Protein AF-A0A2X0M0T7-F1 (afdb_monomer)

Structure (mmCIF, N/CA/C/O backbone):
data_AF-A0A2X0M0T7-F1
#
_entry.id   AF-A0A2X0M0T7-F1
#
loop_
_atom_site.group_PDB
_atom_site.id
_atom_site.type_symbol
_atom_site.label_atom_id
_atom_site.label_alt_id
_atom_site.label_comp_id
_atom_site.label_asym_id
_atom_site.label_entity_id
_atom_site.label_seq_id
_atom_site.pdbx_PDB_ins_code
_atom_site.Cartn_x
_atom_site.Cartn_y
_atom_site.Cartn_z
_atom_site.occupancy
_atom_site.B_iso_or_equiv
_atom_site.auth_seq_id
_atom_site.auth_comp_id
_atom_site.auth_asym_id
_atom_site.auth_atom_id
_atom_site.pdbx_PDB_model_num
ATOM 1 N N . MET A 1 1 ? -18.425 4.139 -1.467 1.00 73.69 1 MET A N 1
ATOM 2 C CA . MET A 1 1 ? -18.532 2.676 -1.664 1.00 73.69 1 MET A CA 1
ATOM 3 C C . MET A 1 1 ? -19.985 2.277 -1.456 1.00 73.69 1 MET A C 1
ATOM 5 O O . MET A 1 1 ? -20.571 2.742 -0.488 1.00 73.69 1 MET A O 1
ATOM 9 N N . THR A 1 2 ? -20.588 1.495 -2.356 1.00 87.31 2 THR A N 1
ATOM 10 C CA . THR A 1 2 ? -21.971 1.014 -2.167 1.00 87.31 2 THR A CA 1
ATOM 11 C C . THR A 1 2 ? -22.009 -0.139 -1.150 1.00 87.31 2 THR A C 1
ATOM 13 O O . THR A 1 2 ? -20.985 -0.807 -0.963 1.00 87.31 2 THR A O 1
ATOM 16 N N . PRO A 1 3 ? -23.164 -0.433 -0.521 1.00 86.31 3 PRO A N 1
ATOM 17 C CA . PRO A 1 3 ? -23.292 -1.571 0.396 1.00 86.31 3 PRO A CA 1
ATOM 18 C C . PRO A 1 3 ? -22.910 -2.916 -0.242 1.00 86.31 3 PRO A C 1
ATOM 20 O O . PRO A 1 3 ? -22.246 -3.740 0.384 1.00 86.31 3 PRO A O 1
ATOM 23 N N . ALA A 1 4 ? -23.247 -3.117 -1.521 1.00 90.44 4 ALA A N 1
ATOM 24 C CA . ALA A 1 4 ? -22.882 -4.325 -2.262 1.00 90.44 4 ALA A CA 1
ATOM 25 C C . ALA A 1 4 ? -21.359 -4.466 -2.428 1.00 90.44 4 ALA A C 1
ATOM 27 O O . ALA A 1 4 ? -20.801 -5.527 -2.145 1.00 90.44 4 ALA A O 1
ATOM 28 N N . CYS A 1 5 ? -20.671 -3.385 -2.817 1.00 89.19 5 CYS A N 1
ATOM 29 C CA . CYS A 1 5 ? -19.210 -3.378 -2.903 1.00 89.19 5 CYS A CA 1
ATOM 30 C C . CYS A 1 5 ? -18.563 -3.647 -1.540 1.00 89.19 5 CYS A C 1
ATOM 32 O O . CYS A 1 5 ? -17.597 -4.401 -1.469 1.00 89.19 5 CYS A O 1
ATOM 34 N N . SER A 1 6 ? -19.121 -3.082 -0.464 1.00 88.62 6 SER A N 1
ATOM 35 C CA . SER A 1 6 ? -18.644 -3.321 0.900 1.00 88.62 6 SER A CA 1
ATOM 36 C C . SER A 1 6 ? -18.751 -4.796 1.287 1.00 88.62 6 SER A C 1
ATOM 38 O O . SER A 1 6 ? -17.773 -5.368 1.756 1.00 88.62 6 SER A O 1
ATOM 40 N N . SER A 1 7 ? -19.886 -5.445 1.012 1.00 91.25 7 SER A N 1
ATOM 41 C CA . SER A 1 7 ? -20.064 -6.872 1.305 1.00 91.25 7 SER A CA 1
ATOM 42 C C . SER A 1 7 ? -19.088 -7.755 0.521 1.00 91.25 7 SER A C 1
ATOM 44 O O . SER A 1 7 ? -18.495 -8.674 1.082 1.00 91.25 7 SER A O 1
ATOM 46 N N . ILE A 1 8 ? -18.872 -7.461 -0.767 1.00 93.12 8 ILE A N 1
ATOM 47 C CA . ILE A 1 8 ? -17.898 -8.187 -1.596 1.00 93.12 8 ILE A CA 1
ATOM 48 C C . ILE A 1 8 ? -16.481 -8.005 -1.048 1.00 93.12 8 ILE A C 1
ATOM 50 O O . ILE A 1 8 ? -15.727 -8.974 -0.969 1.00 93.12 8 ILE A O 1
ATOM 54 N N . PHE A 1 9 ? -16.123 -6.779 -0.664 1.00 91.69 9 PHE A N 1
ATOM 55 C CA . PHE A 1 9 ? -14.822 -6.477 -0.083 1.00 91.69 9 PHE A CA 1
ATOM 56 C C . PHE A 1 9 ? -14.597 -7.258 1.215 1.00 91.69 9 PHE A C 1
ATOM 58 O O . PHE A 1 9 ? -13.629 -8.007 1.298 1.00 91.69 9 PHE A O 1
ATOM 65 N N . VAL A 1 10 ? -15.524 -7.177 2.174 1.00 94.25 10 VAL A N 1
ATOM 66 C CA . VAL A 1 10 ? -15.425 -7.890 3.459 1.00 94.25 10 VAL A CA 1
ATOM 67 C C . VAL A 1 10 ? -15.304 -9.400 3.244 1.00 94.25 10 VAL A C 1
ATOM 69 O O . VAL A 1 10 ? -14.418 -10.025 3.818 1.00 94.25 10 VAL A O 1
ATOM 72 N N . LYS A 1 11 ? -16.118 -9.991 2.356 1.00 94.31 11 LYS A N 1
ATOM 73 C CA . LYS A 1 11 ? -16.027 -11.424 2.023 1.00 94.31 11 LYS A CA 1
ATOM 74 C C . LYS A 1 11 ? -14.660 -11.808 1.460 1.00 94.31 11 LYS A C 1
ATOM 76 O O . LYS A 1 11 ? -14.115 -12.836 1.845 1.00 94.31 11 LYS A O 1
ATOM 81 N N . LYS A 1 12 ? -14.099 -10.993 0.560 1.00 92.75 12 LYS A N 1
ATOM 82 C CA . LYS A 1 12 ? -12.757 -11.232 0.008 1.00 92.75 12 LYS A CA 1
ATOM 83 C C . LYS A 1 12 ? -11.676 -11.118 1.076 1.00 92.75 12 LYS A C 1
ATOM 85 O O . LYS A 1 12 ? -10.758 -11.926 1.071 1.00 92.75 12 LYS A O 1
ATOM 90 N N . VAL A 1 13 ? -11.787 -10.147 1.980 1.00 94.00 13 VAL A N 1
ATOM 91 C CA . VAL A 1 13 ? -10.850 -10.001 3.097 1.00 94.00 13 VAL A CA 1
ATOM 92 C C . VAL A 1 13 ? -10.907 -11.213 4.020 1.00 94.00 13 VAL A C 1
ATOM 94 O O . VAL A 1 13 ? -9.870 -11.809 4.285 1.00 94.00 13 VAL A O 1
ATOM 97 N N . LEU A 1 14 ? -12.098 -11.638 4.436 1.00 94.44 14 LEU A N 1
ATOM 98 C CA . LEU A 1 14 ? -12.267 -12.821 5.285 1.00 94.44 14 LEU A CA 1
ATOM 99 C C . LEU A 1 14 ? -11.749 -14.111 4.631 1.00 94.44 14 LEU A C 1
ATOM 101 O O . LEU A 1 14 ? -11.259 -14.990 5.325 1.00 94.44 14 LEU A O 1
ATOM 105 N N . LEU A 1 15 ? -11.847 -14.230 3.303 1.00 94.25 15 LEU A N 1
ATOM 106 C CA . LEU A 1 15 ? -11.370 -15.410 2.575 1.00 94.25 15 LEU A CA 1
ATOM 107 C C . LEU A 1 15 ? -9.839 -15.501 2.500 1.00 94.25 15 LEU A C 1
ATOM 109 O O . LEU A 1 15 ? -9.297 -16.592 2.359 1.00 94.25 15 LEU A O 1
ATOM 113 N N . HIS A 1 16 ? -9.150 -14.362 2.524 1.00 92.81 16 HIS A N 1
ATOM 114 C CA . HIS A 1 16 ? -7.727 -14.282 2.196 1.00 92.81 16 HIS A CA 1
ATOM 115 C C . HIS A 1 16 ? -6.856 -13.770 3.346 1.00 92.81 16 HIS A C 1
ATOM 117 O O . HIS A 1 16 ? -5.652 -13.635 3.161 1.00 92.81 16 HIS A O 1
ATOM 123 N N . THR A 1 17 ? -7.436 -13.470 4.509 1.00 93.00 17 THR A N 1
ATOM 124 C CA . THR A 1 17 ? -6.723 -12.948 5.682 1.00 93.00 17 THR A CA 1
ATOM 125 C C . THR A 1 17 ? -7.204 -13.633 6.953 1.00 93.00 17 THR A C 1
ATOM 127 O O . THR A 1 17 ? -8.323 -14.134 7.009 1.00 93.00 17 THR A O 1
ATOM 130 N N . GLU A 1 18 ? -6.390 -13.582 8.002 1.00 92.50 18 GLU A N 1
ATOM 131 C CA . GLU A 1 18 ? -6.742 -14.093 9.333 1.00 92.50 18 GLU A CA 1
ATOM 132 C C . GLU A 1 18 ? -7.440 -13.035 10.205 1.00 92.50 18 GLU A C 1
ATOM 134 O O . GLU A 1 18 ? -7.372 -13.076 11.433 1.00 92.50 18 GLU A O 1
ATOM 139 N N . ILE A 1 19 ? -8.093 -12.037 9.594 1.00 94.62 19 ILE A N 1
ATOM 140 C CA . ILE A 1 19 ? -8.763 -10.990 10.363 1.00 94.62 19 ILE A CA 1
ATOM 141 C C . ILE A 1 19 ? -9.922 -11.573 11.176 1.00 94.62 19 ILE A C 1
ATOM 143 O O . ILE A 1 19 ? -10.833 -12.212 10.651 1.00 94.62 19 ILE A O 1
ATOM 147 N N . VAL A 1 20 ? -9.908 -11.301 12.479 1.00 94.88 20 VAL A N 1
ATOM 148 C CA . VAL A 1 20 ? -10.943 -11.752 13.414 1.00 94.88 20 VAL A CA 1
ATOM 149 C C . VAL A 1 20 ? -11.572 -10.573 14.154 1.00 94.88 20 VAL A C 1
ATOM 151 O O . VAL A 1 20 ? -10.906 -9.548 14.378 1.00 94.88 20 VAL A O 1
ATOM 154 N N . PRO A 1 21 ? -12.853 -10.684 14.554 1.00 96.19 21 PRO A N 1
ATOM 155 C CA . PRO A 1 21 ? -13.468 -9.694 15.423 1.00 96.19 21 PRO A CA 1
ATOM 156 C C . PRO A 1 21 ? -12.802 -9.707 16.805 1.00 96.19 21 PRO A C 1
ATOM 158 O O . PRO A 1 21 ? -12.268 -10.713 17.267 1.00 96.19 21 PRO A O 1
ATOM 161 N N . SER 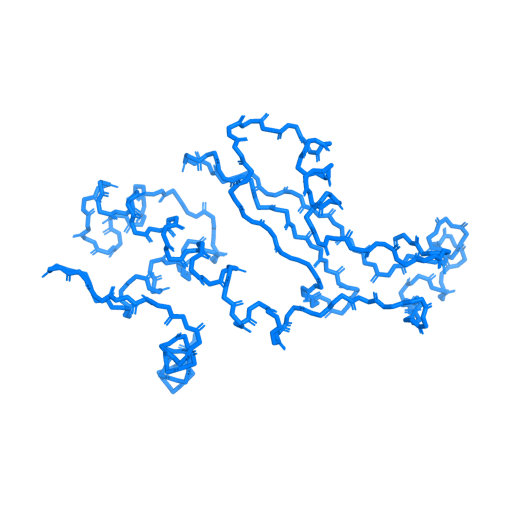A 1 22 ? -12.858 -8.571 17.488 1.00 94.19 22 SER A N 1
ATOM 162 C CA . SER A 1 22 ? -12.464 -8.438 18.891 1.00 94.19 22 SER A CA 1
ATOM 163 C C . SER A 1 22 ? -13.707 -8.241 19.759 1.00 94.19 22 SER A C 1
ATOM 165 O O . SER A 1 22 ? -14.788 -7.972 19.242 1.00 94.19 22 SER A O 1
ATOM 167 N N . LYS A 1 23 ? -13.566 -8.329 21.091 1.00 92.38 23 LYS A N 1
ATOM 168 C CA . LYS A 1 23 ? -14.695 -8.259 22.046 1.00 92.38 23 LYS A CA 1
ATOM 169 C C . LYS A 1 23 ? -15.669 -7.102 21.783 1.00 92.38 23 LYS A C 1
ATOM 171 O O . LYS A 1 23 ? -16.863 -7.243 22.019 1.00 92.38 23 LYS A O 1
ATOM 176 N N . HIS A 1 24 ? -15.154 -5.965 21.315 1.00 93.56 24 HIS A N 1
ATOM 177 C CA . HIS A 1 24 ? -15.943 -4.757 21.095 1.00 93.56 24 HIS A CA 1
ATOM 178 C C . HIS A 1 24 ? -15.879 -4.203 19.670 1.00 93.56 24 HIS A C 1
ATOM 180 O O . HIS A 1 24 ? -16.551 -3.209 19.431 1.00 93.56 24 HIS A O 1
ATOM 186 N N . VAL A 1 25 ? -15.105 -4.788 18.750 1.00 96.94 25 VAL A N 1
ATOM 187 C CA . VAL A 1 25 ? -14.864 -4.234 17.402 1.00 96.94 25 VAL A CA 1
ATOM 188 C C . VAL A 1 25 ? -15.038 -5.343 16.371 1.00 96.94 25 VAL A C 1
ATOM 190 O O . VAL A 1 25 ? -14.343 -6.361 16.440 1.00 96.94 25 VAL A O 1
ATOM 193 N N . THR A 1 26 ? -15.962 -5.162 15.427 1.00 97.00 26 THR A N 1
ATOM 194 C CA . THR A 1 26 ? -16.215 -6.150 14.365 1.00 97.00 26 THR A CA 1
ATOM 195 C C . THR A 1 26 ? -15.169 -6.062 13.252 1.00 97.00 26 THR A C 1
ATOM 197 O O . THR A 1 26 ? -14.408 -5.097 13.167 1.00 97.00 26 THR A O 1
ATOM 200 N N . VAL A 1 27 ? -15.131 -7.063 12.367 1.00 96.50 27 VAL A N 1
ATOM 201 C CA . VAL A 1 27 ? -14.256 -7.034 11.182 1.00 96.50 27 VAL A CA 1
ATOM 202 C C . VAL A 1 27 ? -14.628 -5.869 10.265 1.00 96.50 27 VAL A C 1
ATOM 204 O O . VAL A 1 27 ? -13.755 -5.155 9.781 1.00 96.50 27 VAL A O 1
ATOM 207 N N . GLU A 1 28 ? -15.922 -5.629 10.065 1.00 96.00 28 GLU A N 1
ATOM 208 C CA . GLU A 1 28 ? -16.429 -4.516 9.267 1.00 96.00 28 GLU A CA 1
ATOM 209 C C . GLU A 1 28 ? -15.975 -3.175 9.832 1.00 96.00 28 GLU A C 1
ATOM 211 O O . GLU A 1 28 ? -15.579 -2.297 9.072 1.00 96.00 28 GLU A O 1
ATOM 216 N N . GLU A 1 29 ? -15.985 -3.021 11.156 1.00 96.44 29 GLU A N 1
ATOM 217 C CA . GLU A 1 29 ? -15.544 -1.795 11.809 1.00 96.44 29 GLU A CA 1
ATOM 218 C C . GLU A 1 29 ? -14.027 -1.604 11.717 1.00 96.44 29 GLU A C 1
ATOM 220 O O . GLU A 1 29 ? -13.579 -0.505 11.392 1.00 96.44 29 GLU A O 1
ATOM 225 N N . LYS A 1 30 ? -13.233 -2.671 11.908 1.00 96.69 30 LYS A N 1
ATOM 226 C CA . LYS A 1 30 ? -11.779 -2.653 11.654 1.00 96.69 30 LYS A CA 1
ATOM 227 C C . LYS A 1 30 ? -11.477 -2.156 10.235 1.00 96.69 30 LYS A C 1
ATOM 229 O O . LYS A 1 30 ? -10.686 -1.231 10.044 1.00 96.69 30 LYS A O 1
ATOM 234 N N . LEU A 1 31 ? -12.160 -2.728 9.243 1.00 95.75 31 LEU A N 1
ATOM 235 C CA . LEU A 1 31 ? -12.000 -2.367 7.836 1.00 95.75 31 LEU A CA 1
ATOM 236 C C 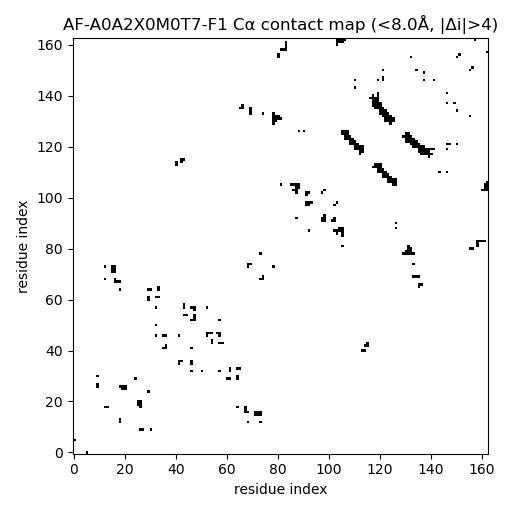. LEU A 1 31 ? -12.514 -0.960 7.523 1.00 95.75 31 LEU A C 1
ATOM 238 O O . LEU A 1 31 ? -11.899 -0.247 6.733 1.00 95.75 31 LEU A O 1
ATOM 242 N N . ALA A 1 32 ? -13.610 -0.530 8.145 1.00 94.94 32 ALA A N 1
ATOM 243 C CA . ALA A 1 32 ? -14.146 0.811 7.968 1.00 94.94 32 ALA A CA 1
ATOM 244 C C . ALA A 1 32 ? -13.203 1.880 8.537 1.00 94.94 32 ALA A C 1
ATOM 246 O O . ALA A 1 32 ? -12.969 2.882 7.862 1.00 94.94 32 ALA A O 1
ATOM 247 N N . MET A 1 33 ? -12.614 1.652 9.719 1.00 95.00 33 MET A N 1
ATOM 248 C CA . MET A 1 33 ? -11.586 2.536 10.282 1.00 95.00 33 MET A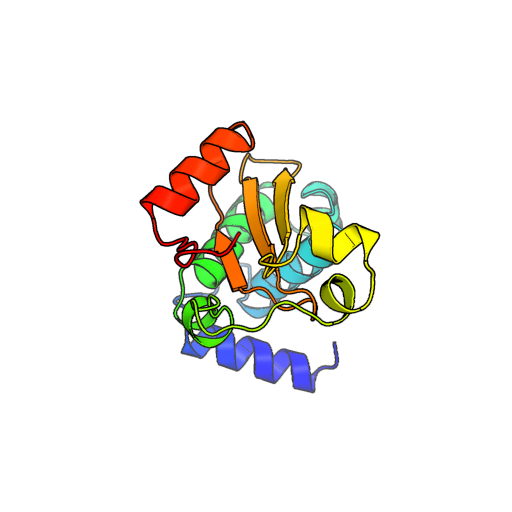 CA 1
ATOM 249 C C . MET A 1 33 ? -10.388 2.655 9.336 1.00 95.00 33 MET A C 1
ATOM 251 O O . MET A 1 33 ? -9.945 3.768 9.054 1.00 95.00 33 MET A O 1
ATOM 255 N N . LEU A 1 34 ? -9.905 1.530 8.792 1.00 92.56 34 LEU A N 1
ATOM 256 C CA . LEU A 1 34 ? -8.785 1.532 7.851 1.00 92.56 34 LEU A CA 1
ATOM 257 C C . LEU A 1 34 ? -9.116 2.289 6.557 1.00 92.56 34 LEU A C 1
ATOM 259 O O . LEU A 1 34 ? -8.344 3.142 6.132 1.00 92.56 34 LEU A O 1
ATOM 263 N N . LEU A 1 35 ? -10.265 2.017 5.933 1.00 92.31 35 LEU A N 1
ATOM 264 C CA . LEU A 1 35 ? -10.676 2.711 4.706 1.00 92.31 35 LEU A CA 1
ATOM 265 C C . LEU A 1 35 ? -10.893 4.211 4.937 1.00 92.31 35 LEU A C 1
ATOM 267 O O . LEU A 1 35 ? -10.588 5.018 4.060 1.00 92.31 35 LEU A O 1
ATOM 271 N N . TYR A 1 36 ? -11.411 4.590 6.107 1.00 92.56 36 TYR A N 1
ATOM 272 C CA . TYR A 1 36 ? -11.562 5.989 6.491 1.00 92.56 36 TYR A CA 1
ATOM 273 C C . TYR A 1 36 ? -10.199 6.675 6.632 1.00 92.56 36 TYR A C 1
ATOM 275 O O . TYR A 1 36 ? -10.014 7.777 6.119 1.00 92.56 36 TYR A O 1
ATOM 283 N N . TRP A 1 37 ? -9.232 6.000 7.256 1.00 89.19 37 TRP A N 1
ATOM 284 C CA . TRP A 1 37 ? -7.862 6.491 7.362 1.00 89.19 37 TRP A CA 1
ATOM 285 C C . TRP A 1 37 ? -7.192 6.650 5.994 1.00 89.19 37 TRP A C 1
ATOM 287 O O . TRP A 1 37 ? -6.704 7.731 5.680 1.00 89.19 37 TRP A O 1
ATOM 297 N N . LEU A 1 38 ? -7.249 5.620 5.144 1.00 85.81 38 LEU A N 1
ATOM 298 C CA . LEU A 1 38 ? -6.637 5.626 3.808 1.00 85.81 38 LEU A CA 1
ATOM 299 C C . LEU A 1 38 ? -7.230 6.691 2.875 1.00 85.81 38 LEU A C 1
ATOM 301 O O . LEU A 1 38 ? -6.557 7.147 1.958 1.00 85.81 38 LEU A O 1
ATOM 305 N N . ARG A 1 39 ? -8.485 7.101 3.091 1.00 85.75 39 ARG A N 1
ATOM 306 C CA . ARG A 1 39 ? -9.141 8.128 2.271 1.00 85.75 39 ARG A CA 1
ATOM 307 C C . ARG A 1 39 ? -8.510 9.514 2.431 1.00 85.75 39 ARG A C 1
ATOM 309 O O . ARG A 1 39 ? -8.522 10.278 1.471 1.00 85.75 39 ARG A O 1
ATOM 316 N N . GLY A 1 40 ? -8.071 9.868 3.637 1.00 79.12 40 GLY A N 1
ATOM 317 C CA . GLY A 1 40 ? -7.704 11.250 3.969 1.00 79.12 40 GLY A CA 1
ATOM 318 C C . GLY A 1 40 ? -6.457 11.404 4.831 1.00 79.12 40 GLY A C 1
ATOM 319 O O . GLY A 1 40 ? -6.168 12.522 5.237 1.00 79.12 40 GLY A O 1
ATOM 320 N N . ALA A 1 41 ? -5.751 10.311 5.139 1.00 76.44 41 ALA A N 1
ATOM 321 C CA . ALA A 1 41 ? -4.643 10.281 6.098 1.00 76.44 41 ALA A CA 1
ATOM 322 C C . ALA A 1 41 ? -5.014 10.925 7.451 1.00 76.44 41 ALA A C 1
ATOM 324 O O . ALA A 1 41 ? -4.228 11.637 8.074 1.00 76.44 41 ALA A O 1
ATOM 325 N N . GLU A 1 42 ? -6.250 10.683 7.896 1.00 84.00 42 GLU A N 1
ATOM 326 C CA . GLU A 1 42 ? -6.825 11.309 9.086 1.00 84.00 42 GLU A CA 1
ATOM 327 C C . GLU A 1 42 ? -6.048 10.944 10.359 1.00 84.00 42 GLU A C 1
ATOM 329 O O . GLU A 1 42 ? -5.516 9.842 10.504 1.00 84.00 42 GLU A O 1
ATOM 334 N N . SER A 1 43 ? -6.013 11.846 11.340 1.00 86.88 43 SER A N 1
ATOM 335 C CA . SER A 1 43 ? -5.365 11.526 12.618 1.00 86.88 43 SER A CA 1
ATOM 336 C C . SER A 1 43 ? -6.095 10.388 13.345 1.00 86.88 43 SER A C 1
ATOM 338 O O . SER A 1 43 ? -7.322 10.278 13.291 1.00 86.88 43 SER A O 1
ATOM 340 N N . TYR A 1 44 ? -5.369 9.580 14.122 1.00 89.56 44 TYR A N 1
ATOM 341 C CA . TYR A 1 44 ? -5.981 8.497 14.910 1.00 89.56 44 TYR A CA 1
ATOM 342 C C . TYR A 1 44 ? -7.029 9.020 15.900 1.00 89.56 44 TYR A C 1
ATOM 344 O O . TYR A 1 44 ? -8.030 8.354 16.164 1.00 89.56 44 TYR A O 1
ATOM 352 N N . ARG A 1 45 ? -6.838 10.245 16.407 1.00 91.56 45 ARG A N 1
ATOM 353 C CA . ARG A 1 45 ? -7.835 10.947 17.222 1.00 91.56 45 ARG A CA 1
ATOM 354 C C . ARG A 1 45 ? -9.128 11.162 16.442 1.00 91.56 45 ARG A C 1
ATOM 356 O O . ARG A 1 45 ? -10.194 10.838 16.956 1.00 91.56 45 ARG A O 1
ATOM 363 N N . LYS A 1 46 ? -9.030 11.642 15.198 1.00 93.25 46 LYS A N 1
ATOM 364 C CA . LYS A 1 46 ? -10.199 11.870 14.346 1.00 93.25 46 LYS A CA 1
ATOM 365 C C . LYS A 1 46 ? -10.947 10.575 14.042 1.00 93.25 46 LYS A C 1
ATOM 367 O O . LYS A 1 46 ? -12.173 10.560 14.067 1.00 93.25 46 LYS A O 1
ATOM 372 N N . ILE A 1 47 ? -10.222 9.480 13.816 1.00 94.06 47 ILE A N 1
ATOM 373 C CA . ILE A 1 47 ? -10.825 8.148 13.661 1.00 94.06 47 ILE A CA 1
ATOM 374 C C . ILE A 1 47 ? -11.579 7.761 14.940 1.00 94.06 47 ILE A C 1
ATOM 376 O O . ILE A 1 47 ? -12.741 7.374 14.871 1.00 94.06 47 ILE A O 1
ATOM 380 N N . GLY A 1 48 ? -10.958 7.919 16.113 1.00 95.38 48 GLY A N 1
ATOM 381 C CA . GLY A 1 48 ? -11.604 7.633 17.397 1.00 95.38 48 GLY A CA 1
ATOM 382 C C . GLY A 1 48 ? -12.887 8.440 17.613 1.00 95.38 48 GLY A C 1
ATOM 383 O O . GLY A 1 48 ? -13.894 7.883 18.040 1.00 95.38 48 GLY A O 1
ATOM 384 N N . GLU A 1 49 ? -12.888 9.722 17.240 1.00 96.19 49 GLU A N 1
ATOM 385 C CA . GLU A 1 49 ? -14.081 10.578 17.274 1.00 96.19 49 GLU A CA 1
ATOM 386 C C . GLU A 1 49 ? -15.187 10.078 16.337 1.00 96.19 49 GLU A C 1
ATOM 388 O O . GLU A 1 49 ? -16.345 9.999 16.737 1.00 96.19 49 GLU A O 1
ATOM 393 N N . VAL A 1 50 ? -14.861 9.723 15.093 1.00 96.50 50 VAL A N 1
ATOM 394 C CA . VAL A 1 50 ? -15.866 9.299 14.101 1.00 96.50 50 VAL A CA 1
ATOM 395 C C . VAL A 1 50 ? -16.477 7.948 14.460 1.00 96.50 50 VAL A C 1
ATOM 397 O O . VAL A 1 50 ? -17.689 7.775 14.364 1.00 96.50 50 VAL A O 1
ATOM 400 N N . PHE A 1 51 ? -15.653 7.001 14.905 1.00 96.06 51 PHE A N 1
ATOM 401 C CA . PHE A 1 51 ? -16.086 5.641 15.230 1.00 96.06 51 PHE A CA 1
ATOM 402 C C . PHE A 1 51 ? -16.492 5.471 16.702 1.00 96.06 51 PHE A C 1
ATOM 404 O O . PHE A 1 51 ? -16.874 4.378 17.106 1.00 96.06 51 PHE A O 1
ATOM 411 N N . GLN A 1 52 ? -16.432 6.541 17.507 1.00 97.19 52 GLN A N 1
ATOM 412 C CA . GLN A 1 52 ? -16.727 6.522 18.946 1.00 97.19 52 GLN A CA 1
ATOM 413 C C . GLN A 1 52 ? -15.891 5.474 19.701 1.00 97.19 52 GLN A C 1
ATOM 415 O O . GLN A 1 52 ? -16.382 4.724 20.548 1.00 97.19 52 GLN A O 1
ATOM 420 N N . ARG A 1 53 ? -14.593 5.419 19.382 1.00 96.31 53 ARG A N 1
ATOM 421 C CA . ARG A 1 53 ? -13.620 4.488 19.964 1.00 96.31 53 ARG A CA 1
ATOM 422 C C . ARG A 1 53 ? -12.514 5.214 20.705 1.00 96.31 53 ARG A C 1
ATOM 424 O O . ARG A 1 53 ? -12.106 6.315 20.342 1.00 96.31 53 ARG A O 1
ATOM 431 N N . SER A 1 54 ? -11.990 4.558 21.740 1.00 95.69 54 SER A N 1
ATOM 432 C CA . SER A 1 54 ? -10.811 5.056 22.444 1.00 95.69 54 SER A CA 1
ATOM 433 C C . SER A 1 54 ? -9.603 5.091 21.506 1.00 95.69 54 SER A C 1
ATOM 435 O O . SER A 1 54 ? -9.472 4.261 20.603 1.00 95.69 54 SER A O 1
ATOM 437 N N . LEU A 1 55 ? -8.676 6.018 21.759 1.00 94.44 55 LEU A N 1
ATOM 438 C CA . LEU A 1 55 ? -7.428 6.099 20.999 1.00 94.44 55 LEU A CA 1
ATOM 439 C C . LEU A 1 55 ? -6.629 4.790 21.074 1.00 94.44 55 LEU A C 1
ATOM 441 O O . LEU A 1 55 ? -6.028 4.381 20.087 1.00 94.44 55 LEU A O 1
ATOM 445 N N . ASP A 1 56 ? -6.673 4.108 22.218 1.00 93.69 56 ASP A N 1
ATOM 446 C CA . ASP A 1 56 ? -6.084 2.781 22.410 1.00 93.69 56 ASP A CA 1
ATOM 447 C C . ASP A 1 56 ? -6.671 1.734 21.440 1.00 93.69 56 ASP A C 1
ATOM 449 O O . ASP A 1 56 ? -5.929 0.979 20.814 1.00 93.69 56 ASP A O 1
ATOM 453 N N . THR A 1 57 ? -7.993 1.741 21.237 1.00 95.25 57 THR A N 1
ATOM 454 C CA . THR A 1 57 ? -8.674 0.839 20.292 1.00 95.25 57 THR A CA 1
ATOM 455 C C . THR A 1 57 ? -8.208 1.083 18.858 1.00 95.25 57 THR A C 1
ATOM 457 O O . THR A 1 57 ? -7.844 0.136 18.161 1.00 95.25 57 THR A O 1
ATOM 460 N N . VAL A 1 58 ? -8.175 2.349 18.428 1.00 93.69 58 VAL A N 1
ATOM 461 C CA . VAL A 1 58 ? -7.724 2.730 17.078 1.00 93.69 58 VAL A CA 1
ATOM 462 C C . VAL A 1 58 ? -6.259 2.347 16.877 1.00 93.69 58 VAL A C 1
ATOM 464 O O . VAL A 1 58 ? -5.912 1.684 15.906 1.00 93.69 58 VAL A O 1
ATOM 467 N N . THR A 1 59 ? -5.410 2.701 17.840 1.00 90.38 59 THR A N 1
ATOM 468 C CA . THR A 1 59 ? -3.960 2.478 17.790 1.00 90.38 59 THR A CA 1
ATOM 469 C C . THR A 1 59 ? -3.588 0.996 17.738 1.00 90.38 59 THR A C 1
ATOM 471 O O . THR A 1 59 ? -2.543 0.645 17.196 1.00 90.38 59 THR A O 1
ATOM 474 N N . ARG A 1 60 ? -4.424 0.123 18.307 1.00 90.88 60 ARG A N 1
ATOM 475 C CA . ARG A 1 60 ? -4.249 -1.329 18.241 1.00 90.88 60 ARG A CA 1
ATOM 476 C C . ARG A 1 60 ? -4.711 -1.890 16.901 1.00 90.88 60 ARG A C 1
ATOM 478 O O . ARG A 1 60 ? -3.964 -2.615 16.256 1.00 90.88 60 ARG A O 1
ATOM 485 N N . HIS A 1 61 ? -5.933 -1.560 16.491 1.00 92.69 61 HIS A N 1
ATOM 486 C CA . HIS A 1 61 ? -6.572 -2.251 15.375 1.00 92.69 61 HIS A CA 1
ATOM 487 C C . HIS A 1 61 ? -6.202 -1.703 14.001 1.00 92.69 61 HIS A C 1
ATOM 489 O O . HIS A 1 61 ? -6.222 -2.469 13.042 1.00 92.69 61 HIS A O 1
ATOM 495 N N . LEU A 1 62 ? -5.874 -0.415 13.868 1.00 91.00 62 LEU A N 1
ATOM 496 C CA . LEU A 1 62 ? -5.566 0.163 12.559 1.00 91.00 62 LEU A CA 1
ATOM 497 C C . LEU A 1 62 ? -4.289 -0.449 11.944 1.00 91.00 62 LEU A C 1
ATOM 499 O O . LEU A 1 62 ? -4.380 -0.963 10.826 1.00 91.00 62 LEU A O 1
ATOM 503 N N . PRO A 1 63 ? -3.142 -0.501 12.660 1.00 87.69 63 PRO A N 1
ATOM 504 C CA . PRO A 1 63 ? -1.916 -1.104 12.129 1.00 87.69 63 PRO A CA 1
ATOM 505 C C . PRO A 1 63 ? -2.039 -2.622 11.945 1.00 87.69 63 PRO A C 1
ATOM 507 O O . PRO A 1 63 ? -1.551 -3.164 10.958 1.00 87.69 63 PRO A O 1
ATOM 510 N N . GLU A 1 64 ? -2.735 -3.306 12.863 1.00 90.00 64 GLU A N 1
ATOM 511 C CA . GLU A 1 64 ? -3.052 -4.742 12.773 1.00 90.00 64 GLU A CA 1
ATOM 512 C C . GLU A 1 64 ? -3.823 -5.049 11.480 1.00 90.00 64 GLU A C 1
ATOM 514 O O . GLU A 1 64 ? -3.442 -5.928 10.711 1.00 90.00 64 GLU A O 1
ATOM 519 N N . THR A 1 65 ? -4.882 -4.281 11.207 1.00 92.69 65 THR A N 1
ATOM 520 C CA . THR A 1 65 ? -5.724 -4.463 10.016 1.00 92.69 65 THR A CA 1
ATOM 521 C C . THR A 1 65 ? -4.940 -4.172 8.739 1.00 92.69 65 THR A C 1
ATOM 523 O O . THR A 1 65 ? -5.050 -4.925 7.773 1.00 92.69 65 THR A O 1
ATOM 526 N N . LEU A 1 66 ? -4.130 -3.108 8.728 1.00 90.69 66 LEU A N 1
ATOM 527 C CA . LEU A 1 66 ? -3.271 -2.780 7.592 1.00 90.69 66 LEU A CA 1
ATOM 528 C C . LEU A 1 66 ? -2.268 -3.908 7.312 1.00 90.69 66 LEU A C 1
ATOM 530 O O . LEU A 1 66 ? -2.205 -4.396 6.184 1.00 90.69 66 LEU A O 1
ATOM 534 N N . GLY A 1 67 ? -1.539 -4.361 8.334 1.00 88.81 67 GLY A N 1
ATOM 535 C CA . GLY A 1 67 ? -0.560 -5.439 8.210 1.00 88.81 67 GLY A CA 1
ATOM 536 C C . GLY A 1 67 ? -1.189 -6.743 7.717 1.00 88.81 67 GLY A C 1
ATOM 537 O O . GLY A 1 67 ? -0.653 -7.370 6.807 1.00 88.81 67 GLY A O 1
ATOM 538 N N . LEU A 1 68 ? -2.367 -7.112 8.233 1.00 91.31 68 LEU A N 1
ATOM 539 C CA . LEU A 1 68 ? -3.108 -8.284 7.758 1.00 91.31 68 LEU A CA 1
ATOM 540 C C . LEU A 1 68 ? -3.454 -8.189 6.270 1.00 91.31 68 LEU A C 1
ATOM 542 O O . LEU A 1 68 ? -3.343 -9.182 5.563 1.00 91.31 68 LEU A O 1
ATOM 546 N N . LEU A 1 69 ? -3.846 -7.017 5.763 1.00 90.19 69 LEU A N 1
ATOM 547 C CA . LEU A 1 69 ? -4.127 -6.861 4.335 1.00 90.19 69 LEU A CA 1
ATOM 548 C C . LEU A 1 69 ? -2.849 -6.913 3.493 1.00 90.19 69 LEU A C 1
ATOM 550 O O . LEU A 1 69 ? -2.811 -7.633 2.494 1.00 90.19 69 LEU A O 1
ATOM 554 N N . VAL A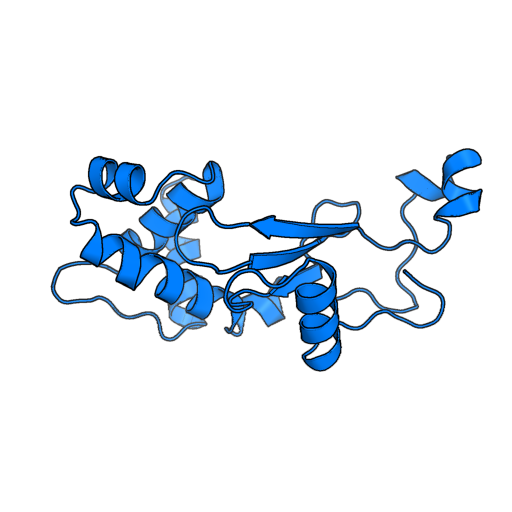 1 70 ? -1.804 -6.186 3.894 1.00 88.50 70 VAL A N 1
ATOM 555 C CA . VAL A 1 70 ? -0.560 -6.074 3.117 1.00 88.50 70 VAL A CA 1
ATOM 556 C C . VAL A 1 70 ? 0.237 -7.375 3.122 1.00 88.50 70 VAL A C 1
ATOM 558 O O . VAL A 1 70 ? 0.800 -7.737 2.098 1.00 88.50 70 VAL A O 1
ATOM 561 N N . HIS A 1 71 ? 0.238 -8.139 4.209 1.00 86.31 71 HIS A N 1
ATOM 562 C CA . HIS A 1 71 ? 0.986 -9.398 4.291 1.00 86.31 71 HIS A CA 1
ATOM 563 C C . HIS A 1 71 ? 0.169 -10.638 3.891 1.00 86.31 71 HIS A C 1
ATOM 565 O O . HIS A 1 71 ? 0.655 -11.760 4.007 1.00 86.31 71 HIS A O 1
ATOM 571 N N . SER A 1 72 ? -1.052 -10.452 3.380 1.00 89.81 72 SER A N 1
ATOM 572 C CA . SER A 1 72 ? -1.922 -11.550 2.947 1.00 89.81 72 SER A CA 1
ATOM 573 C C . SER A 1 72 ? -1.803 -11.917 1.467 1.00 89.81 72 SER A C 1
ATOM 575 O O . SER A 1 72 ? -1.224 -11.201 0.644 1.00 89.81 72 SER A O 1
ATOM 577 N N . ASP A 1 73 ? -2.475 -13.007 1.094 1.00 88.06 73 ASP A N 1
ATOM 578 C CA . ASP A 1 73 ? -2.657 -13.409 -0.300 1.00 88.06 73 ASP A CA 1
ATOM 579 C C . ASP A 1 73 ? -3.472 -12.397 -1.126 1.00 88.06 73 ASP A C 1
ATOM 581 O O . ASP A 1 73 ? -3.416 -12.435 -2.358 1.00 88.06 73 ASP A O 1
ATOM 585 N N . LEU A 1 74 ? -4.175 -11.441 -0.496 1.00 89.12 74 LEU A N 1
ATOM 586 C CA . LEU A 1 74 ? -4.786 -10.331 -1.234 1.00 89.12 74 LEU A CA 1
ATOM 587 C C . LEU A 1 74 ? -3.732 -9.489 -1.942 1.00 89.12 74 LEU A C 1
ATOM 589 O O . LEU A 1 74 ? -3.907 -9.199 -3.126 1.00 89.12 74 LEU A O 1
ATOM 593 N N . ARG A 1 75 ? -2.639 -9.124 -1.256 1.00 89.88 75 ARG A N 1
ATOM 594 C CA . ARG A 1 75 ? -1.548 -8.364 -1.882 1.00 89.88 75 ARG A CA 1
ATOM 595 C C . ARG A 1 75 ? -1.025 -9.129 -3.087 1.00 89.88 75 ARG A C 1
ATOM 597 O O . ARG A 1 75 ? -1.037 -8.584 -4.180 1.00 89.88 75 ARG A O 1
ATOM 604 N N . LYS A 1 76 ? -0.681 -10.410 -2.926 1.00 86.81 76 LYS A N 1
ATOM 605 C CA . LYS A 1 76 ? -0.158 -11.245 -4.025 1.00 86.81 76 LYS A CA 1
ATOM 606 C C . LYS A 1 76 ? -1.106 -11.324 -5.227 1.00 86.81 76 LYS A C 1
ATOM 608 O O . LYS A 1 76 ? -0.656 -11.443 -6.360 1.00 86.81 76 LYS A O 1
ATOM 613 N N . ARG A 1 77 ? -2.421 -11.278 -4.991 1.00 89.19 77 ARG A N 1
ATOM 614 C CA . ARG A 1 77 ? -3.433 -11.388 -6.048 1.00 89.19 77 ARG A CA 1
ATOM 615 C C . ARG A 1 77 ? -3.667 -10.086 -6.815 1.00 89.19 77 ARG A C 1
ATOM 617 O O . ARG A 1 77 ? -3.995 -10.149 -7.997 1.00 89.19 77 ARG A O 1
ATOM 624 N N . TYR A 1 78 ? -3.580 -8.937 -6.147 1.00 89.75 78 TYR A N 1
ATOM 625 C CA . TYR A 1 78 ? -3.958 -7.642 -6.731 1.00 89.75 78 TYR A CA 1
ATOM 626 C C . TYR A 1 78 ? -2.779 -6.692 -6.970 1.00 89.75 78 TYR A C 1
ATOM 628 O O . TYR A 1 78 ? -2.921 -5.763 -7.759 1.00 89.75 78 TYR A O 1
ATOM 636 N N . VAL A 1 79 ? -1.638 -6.921 -6.321 1.00 92.69 79 VAL A N 1
ATOM 637 C CA . VAL A 1 79 ? -0.409 -6.133 -6.446 1.00 92.69 79 VAL A CA 1
ATOM 638 C C . VAL A 1 79 ? 0.615 -6.995 -7.177 1.00 92.69 79 VAL A C 1
ATOM 640 O O . VAL A 1 79 ? 1.244 -7.872 -6.588 1.00 92.69 79 VAL A O 1
ATOM 643 N N . VAL A 1 80 ? 0.726 -6.777 -8.487 1.00 92.19 80 VAL A N 1
ATOM 644 C CA . VAL A 1 80 ? 1.594 -7.556 -9.379 1.00 92.19 80 VAL A CA 1
ATOM 645 C C . VAL A 1 80 ? 2.744 -6.674 -9.839 1.00 92.19 80 VAL A C 1
ATOM 647 O O . VAL A 1 80 ? 2.520 -5.593 -10.385 1.00 92.19 80 VAL A O 1
ATOM 650 N N . GLN A 1 81 ? 3.969 -7.147 -9.623 1.00 93.31 81 GLN A N 1
ATOM 651 C CA . GLN A 1 81 ? 5.168 -6.435 -10.043 1.00 93.31 81 GLN A CA 1
ATOM 652 C C . GLN A 1 81 ? 5.366 -6.544 -11.560 1.00 93.31 81 GLN A C 1
ATOM 654 O O . GLN A 1 81 ? 5.122 -7.609 -12.135 1.00 93.31 81 GLN A O 1
ATOM 659 N N . PRO A 1 82 ? 5.794 -5.459 -12.223 1.00 92.56 82 PRO A N 1
ATOM 660 C CA . PRO A 1 82 ? 6.117 -5.487 -13.640 1.00 92.56 82 PRO A CA 1
ATOM 661 C C . PRO A 1 82 ? 7.358 -6.349 -13.915 1.00 92.56 82 PRO A C 1
ATOM 663 O O . PRO A 1 82 ? 8.205 -6.567 -13.052 1.00 92.56 82 PRO A O 1
ATOM 666 N N . THR A 1 83 ? 7.465 -6.829 -15.148 1.00 93.06 83 THR A N 1
ATOM 667 C CA . THR A 1 83 ? 8.575 -7.651 -15.649 1.00 93.06 83 THR A CA 1
ATOM 668 C C . THR A 1 83 ? 9.446 -6.868 -16.633 1.00 93.06 83 THR A C 1
ATOM 670 O O . THR A 1 83 ? 9.107 -5.749 -17.024 1.00 93.06 83 THR A O 1
ATOM 673 N N . ALA A 1 84 ? 10.555 -7.462 -17.085 1.00 91.75 84 ALA A N 1
ATOM 674 C CA . ALA A 1 84 ? 11.421 -6.859 -18.104 1.00 91.75 84 ALA A CA 1
ATOM 675 C C . ALA A 1 84 ? 10.664 -6.570 -19.416 1.00 91.75 84 ALA A C 1
ATOM 677 O O . ALA A 1 84 ? 10.910 -5.553 -20.064 1.00 91.75 84 ALA A O 1
ATOM 678 N N . ASP A 1 85 ? 9.673 -7.405 -19.742 1.00 92.75 85 ASP A N 1
ATOM 679 C CA . ASP A 1 85 ? 8.821 -7.263 -20.928 1.00 92.75 85 ASP A CA 1
ATOM 680 C C . ASP A 1 85 ? 7.719 -6.206 -20.767 1.00 92.75 85 ASP A C 1
ATOM 682 O O . ASP A 1 85 ? 6.996 -5.907 -21.718 1.00 92.75 85 ASP A O 1
ATOM 686 N N . THR A 1 86 ? 7.558 -5.627 -19.571 1.00 91.94 86 THR A N 1
ATOM 687 C CA . THR A 1 86 ? 6.548 -4.588 -19.352 1.00 91.94 86 THR A CA 1
ATOM 688 C C . THR A 1 86 ? 6.917 -3.340 -20.163 1.00 91.94 86 THR A C 1
ATOM 690 O O . THR A 1 86 ? 8.009 -2.780 -19.979 1.00 91.94 86 THR A O 1
ATOM 693 N N . PRO A 1 87 ? 6.042 -2.882 -21.079 1.00 92.44 87 PRO A N 1
ATOM 694 C CA . PRO A 1 87 ? 6.327 -1.716 -21.897 1.00 92.44 87 PRO A CA 1
ATOM 695 C C . PRO A 1 87 ? 6.334 -0.452 -21.037 1.00 92.44 87 PRO A C 1
ATOM 697 O O . PRO A 1 87 ? 5.545 -0.306 -20.103 1.00 92.44 87 PR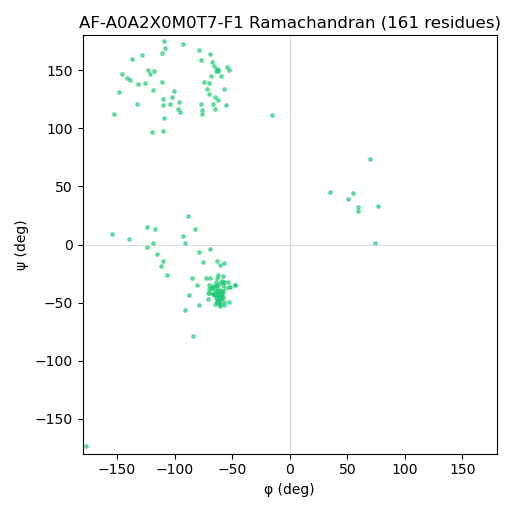O A O 1
ATOM 700 N N . THR A 1 88 ? 7.211 0.490 -21.376 1.00 92.81 88 THR A N 1
ATOM 701 C CA . THR A 1 88 ? 7.155 1.832 -20.794 1.00 92.81 88 THR A CA 1
ATOM 702 C C . THR A 1 88 ? 5.930 2.565 -21.332 1.00 92.81 88 THR A C 1
ATOM 704 O O . THR A 1 88 ? 5.591 2.455 -22.509 1.00 92.81 88 THR A O 1
ATOM 707 N N . SER A 1 89 ? 5.241 3.289 -20.450 1.00 93.75 89 SER A N 1
ATOM 708 C CA . SER A 1 89 ? 3.988 3.971 -20.780 1.00 93.75 89 SER A CA 1
ATOM 709 C C . SER A 1 89 ? 4.163 4.999 -21.901 1.00 93.75 89 SER A C 1
ATOM 711 O O . SER A 1 89 ? 5.152 5.738 -21.935 1.00 93.75 89 SER A O 1
ATOM 713 N N . SER A 1 90 ? 3.137 5.131 -22.747 1.00 93.38 90 SER A N 1
ATOM 714 C CA . SER A 1 90 ? 3.062 6.164 -23.787 1.00 93.38 90 SER A CA 1
ATOM 715 C C . SER A 1 90 ? 3.159 7.585 -23.229 1.00 93.38 90 SER A C 1
ATOM 717 O O . SER A 1 90 ? 3.705 8.480 -23.872 1.00 93.38 90 SER A O 1
ATOM 719 N N . ILE A 1 91 ? 2.752 7.786 -21.967 1.00 91.69 91 ILE A N 1
ATOM 720 C CA . ILE A 1 91 ? 2.917 9.055 -21.241 1.00 91.69 91 ILE A CA 1
ATOM 721 C C . ILE A 1 91 ? 4.381 9.528 -21.254 1.00 91.69 91 ILE A C 1
ATOM 723 O O . ILE A 1 91 ? 4.627 10.741 -21.279 1.00 91.69 91 ILE A O 1
ATOM 727 N N . ILE A 1 92 ? 5.328 8.584 -21.251 1.00 93.06 92 ILE A N 1
ATOM 728 C CA . ILE A 1 92 ? 6.765 8.829 -21.356 1.00 93.06 92 ILE A CA 1
ATOM 729 C C . ILE A 1 92 ? 7.220 8.795 -22.813 1.00 93.06 92 ILE A C 1
ATOM 731 O O . ILE A 1 92 ? 7.846 9.759 -23.258 1.00 93.06 92 ILE A O 1
ATOM 735 N N . THR A 1 93 ? 6.960 7.699 -23.539 1.00 93.81 93 THR A N 1
ATOM 736 C CA . THR A 1 93 ? 7.583 7.460 -24.856 1.00 93.81 93 THR A CA 1
ATOM 737 C C . THR A 1 93 ? 7.178 8.500 -25.892 1.00 93.81 93 THR A C 1
ATOM 739 O O . THR A 1 93 ? 7.999 8.881 -26.723 1.00 93.81 93 THR A O 1
ATOM 742 N N . ASP A 1 94 ? 5.956 9.028 -25.804 1.00 94.62 94 ASP A N 1
ATOM 743 C CA . ASP A 1 94 ? 5.420 9.982 -26.781 1.00 94.62 94 ASP A CA 1
ATOM 744 C C . ASP A 1 94 ? 6.013 11.388 -26.611 1.00 94.62 94 ASP A C 1
ATOM 746 O O . ASP A 1 94 ? 5.885 12.248 -27.484 1.00 94.62 94 ASP A O 1
ATOM 750 N N . LYS A 1 95 ? 6.661 11.658 -25.472 1.00 94.62 95 LYS A N 1
ATOM 751 C CA . LYS A 1 95 ? 7.242 12.963 -25.149 1.00 94.62 95 LYS A CA 1
ATOM 752 C C . LYS A 1 95 ? 8.763 12.860 -25.197 1.00 94.62 95 LYS A C 1
ATOM 754 O O . LYS A 1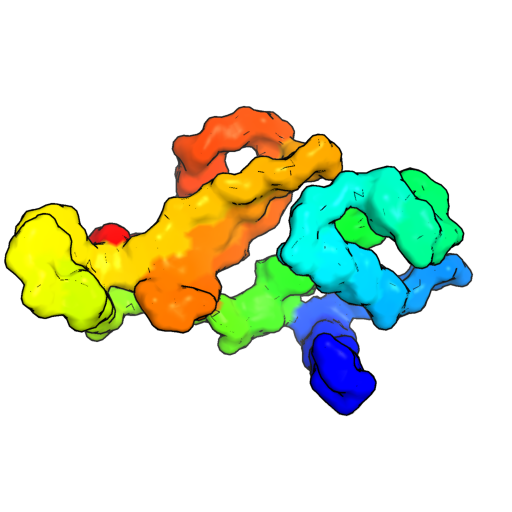 95 ? 9.346 12.344 -24.244 1.00 94.62 95 LYS A O 1
ATOM 759 N N . PRO A 1 96 ? 9.444 13.461 -26.195 1.00 93.56 96 PRO A N 1
ATOM 760 C CA . PRO A 1 96 ? 10.901 13.360 -26.337 1.00 93.56 96 PRO A CA 1
ATOM 761 C C . PRO A 1 96 ? 11.679 13.749 -25.075 1.00 93.56 96 PRO A C 1
ATOM 763 O O . PRO A 1 96 ? 12.677 13.121 -24.731 1.00 93.56 96 PRO A O 1
ATOM 766 N N . ARG A 1 97 ? 11.188 14.753 -24.335 1.00 94.31 97 ARG A N 1
ATOM 767 C CA . ARG A 1 97 ? 11.788 15.169 -23.060 1.00 94.31 97 ARG A CA 1
ATOM 768 C C . ARG A 1 97 ? 11.728 14.085 -21.981 1.00 94.31 97 ARG A C 1
ATOM 770 O O . ARG A 1 97 ? 12.646 14.011 -21.185 1.00 94.31 97 ARG A O 1
ATOM 777 N N . PHE A 1 98 ? 10.666 13.281 -21.927 1.00 92.56 98 PHE A N 1
ATOM 778 C CA . PHE A 1 98 ? 10.510 12.230 -20.922 1.00 92.56 98 PHE A CA 1
ATOM 779 C C . PHE A 1 98 ? 11.156 10.941 -21.398 1.00 92.56 98 PHE A C 1
ATOM 781 O O . PHE A 1 98 ? 11.921 10.365 -20.640 1.00 92.56 98 PHE A O 1
ATOM 788 N N . ALA A 1 99 ? 10.962 10.552 -22.659 1.00 92.31 99 ALA A N 1
ATOM 789 C CA . ALA A 1 99 ? 11.629 9.399 -23.258 1.00 92.31 99 ALA A CA 1
ATOM 790 C C . ALA A 1 99 ? 13.159 9.444 -23.087 1.00 92.31 99 ALA A C 1
ATOM 792 O O . ALA A 1 99 ? 13.780 8.421 -22.815 1.00 92.31 99 ALA A O 1
ATOM 793 N N . ARG A 1 100 ? 13.765 10.639 -23.164 1.00 92.44 100 ARG A N 1
ATOM 794 C CA . ARG A 1 100 ? 15.208 10.828 -22.957 1.00 92.44 100 ARG A CA 1
ATOM 795 C C . ARG A 1 100 ? 15.701 10.418 -21.563 1.00 92.44 100 ARG A C 1
ATOM 797 O O . ARG A 1 100 ? 16.806 9.897 -21.465 1.00 92.44 100 ARG A O 1
ATOM 804 N N . TYR A 1 101 ? 14.939 10.701 -20.506 1.00 92.25 101 TYR A N 1
ATOM 805 C CA . TYR A 1 101 ? 15.376 10.489 -19.115 1.00 92.25 101 TYR A CA 1
ATOM 806 C C . TYR A 1 101 ? 14.697 9.295 -18.442 1.00 92.25 101 TYR A C 1
ATOM 808 O O . TYR A 1 101 ? 15.268 8.711 -17.531 1.00 92.25 101 TYR A O 1
ATOM 816 N N . PHE A 1 102 ? 13.496 8.943 -18.899 1.00 93.81 102 PHE A N 1
ATOM 817 C CA . PHE A 1 102 ? 12.613 7.953 -18.293 1.00 93.81 102 PHE A CA 1
ATOM 818 C C . PHE A 1 102 ? 12.201 6.839 -19.261 1.00 93.81 102 PHE A C 1
ATOM 820 O O . PHE A 1 102 ? 11.253 6.118 -18.981 1.00 93.81 102 PHE A O 1
ATOM 827 N N . GLY A 1 103 ? 12.873 6.684 -20.408 1.00 91.25 103 GLY A N 1
ATOM 828 C CA . GLY A 1 103 ? 12.466 5.782 -21.494 1.00 91.25 103 GLY A CA 1
ATOM 829 C C . GLY A 1 103 ? 12.304 4.301 -21.131 1.00 91.25 103 GLY A C 1
ATOM 830 O O . GLY A 1 103 ? 11.648 3.587 -21.880 1.00 91.25 103 GLY A O 1
ATOM 831 N N . ASN A 1 104 ? 12.835 3.863 -19.984 1.00 93.19 104 ASN A N 1
ATOM 832 C CA . ASN A 1 104 ? 12.642 2.513 -19.441 1.00 93.19 104 ASN A CA 1
ATOM 833 C C . ASN A 1 104 ? 11.914 2.497 -18.088 1.00 93.19 104 ASN A C 1
ATOM 835 O O . ASN A 1 104 ? 11.890 1.470 -17.413 1.00 93.19 104 ASN A O 1
ATOM 839 N N . CYS A 1 105 ? 11.316 3.620 -17.694 1.00 93.75 105 CYS A N 1
ATOM 840 C CA . CYS A 1 105 ? 10.579 3.729 -16.450 1.00 93.75 105 CYS A CA 1
ATOM 841 C C . CYS A 1 105 ? 9.255 2.961 -16.543 1.00 93.75 105 CYS A C 1
ATOM 843 O O . CYS A 1 105 ? 8.537 3.074 -17.542 1.00 93.75 105 CYS A O 1
ATOM 845 N N . ILE A 1 106 ? 8.924 2.175 -15.522 1.00 93.25 106 ILE A N 1
ATOM 846 C CA . ILE A 1 106 ? 7.700 1.346 -15.490 1.00 93.25 106 ILE A CA 1
ATOM 847 C C . ILE A 1 106 ? 6.715 1.765 -14.396 1.00 93.25 106 ILE A C 1
ATOM 849 O O . ILE A 1 106 ? 5.568 1.309 -14.381 1.00 93.25 106 ILE A O 1
ATOM 853 N N . GLY A 1 107 ? 7.123 2.681 -13.523 1.00 92.50 107 GLY A N 1
ATOM 854 C CA . GLY A 1 107 ? 6.273 3.209 -12.473 1.00 92.50 107 GLY A CA 1
ATOM 855 C C . GLY A 1 107 ? 6.941 4.301 -11.654 1.00 92.50 107 GLY A C 1
ATOM 856 O O . GLY A 1 107 ? 8.030 4.764 -11.964 1.00 92.50 107 GLY A O 1
ATOM 857 N N . ALA A 1 108 ? 6.258 4.709 -10.597 1.00 91.94 108 ALA A N 1
ATOM 858 C CA . ALA A 1 108 ? 6.778 5.611 -9.587 1.00 91.94 108 ALA A CA 1
ATOM 859 C C . ALA A 1 108 ? 6.730 4.918 -8.229 1.00 91.94 108 ALA A C 1
ATOM 861 O O . ALA A 1 108 ? 5.828 4.120 -7.967 1.00 91.94 108 ALA A O 1
ATOM 862 N N . ILE A 1 109 ? 7.701 5.234 -7.380 1.00 89.94 109 ILE A N 1
ATOM 863 C CA . ILE A 1 109 ? 7.786 4.740 -6.010 1.00 89.94 109 ILE A CA 1
ATOM 864 C C . ILE A 1 109 ? 7.728 5.949 -5.096 1.00 89.94 109 ILE A C 1
ATOM 866 O O . ILE A 1 109 ? 8.403 6.943 -5.356 1.00 89.94 109 ILE A O 1
ATOM 870 N N . ASP A 1 110 ? 6.892 5.860 -4.069 1.00 84.50 110 ASP A N 1
ATOM 871 C CA . ASP A 1 110 ? 6.717 6.927 -3.097 1.00 84.50 110 ASP A CA 1
ATOM 872 C C . ASP A 1 11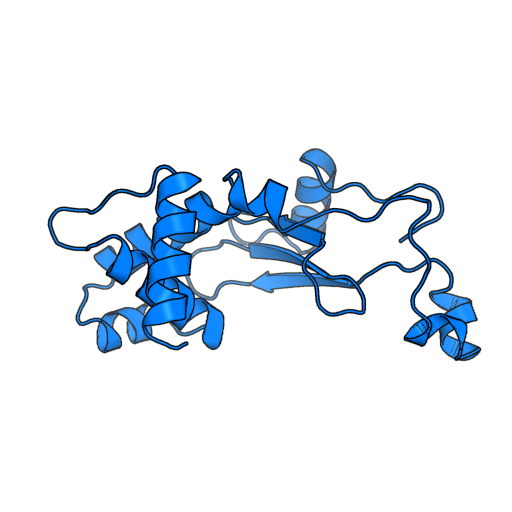0 ? 6.561 6.352 -1.686 1.00 84.50 110 ASP A C 1
ATOM 874 O O . ASP A 1 110 ? 5.968 5.282 -1.483 1.00 84.50 110 ASP A O 1
ATOM 878 N N . GLY A 1 111 ? 7.133 7.065 -0.720 1.00 76.50 111 GLY A N 1
ATOM 879 C CA . GLY A 1 111 ? 7.047 6.772 0.702 1.00 76.50 111 GLY A CA 1
ATOM 880 C C . GLY A 1 111 ? 6.045 7.714 1.354 1.00 76.50 111 GLY A C 1
ATOM 881 O O . GLY A 1 111 ? 6.139 8.928 1.220 1.00 76.50 111 GLY A O 1
ATOM 882 N N . THR A 1 112 ? 5.063 7.176 2.076 1.00 71.31 112 THR A N 1
ATOM 883 C CA . THR A 1 112 ? 4.142 7.999 2.871 1.00 71.31 112 THR A CA 1
ATOM 884 C C . THR A 1 112 ? 4.409 7.801 4.353 1.00 71.31 112 THR A C 1
ATOM 886 O O . THR A 1 112 ? 4.246 6.697 4.879 1.00 71.31 112 THR A O 1
ATOM 889 N N . HIS A 1 113 ? 4.747 8.899 5.031 1.00 66.00 113 HIS A N 1
ATOM 890 C CA . HIS A 1 113 ? 4.892 8.920 6.480 1.00 66.00 113 HIS A CA 1
ATOM 891 C C . HIS A 1 113 ? 3.515 8.932 7.160 1.00 66.00 113 HIS A C 1
ATOM 893 O O . HIS A 1 113 ? 2.740 9.883 7.015 1.00 66.00 113 HIS A O 1
ATOM 899 N N . ALA A 1 114 ? 3.192 7.875 7.909 1.00 58.94 114 ALA A N 1
ATOM 900 C CA . ALA A 1 114 ? 1.957 7.799 8.681 1.00 58.94 114 ALA A CA 1
ATOM 901 C C . ALA A 1 114 ? 2.075 8.645 9.970 1.00 58.94 114 ALA A C 1
ATOM 903 O O . ALA A 1 114 ? 2.926 8.359 10.813 1.00 58.94 114 ALA A O 1
ATOM 904 N N . PRO A 1 115 ? 1.205 9.652 10.192 1.00 51.34 115 PRO A N 1
ATOM 905 C CA . PRO A 1 115 ? 1.458 10.719 11.166 1.00 51.34 115 PRO A CA 1
ATOM 906 C C . PRO A 1 115 ? 1.434 10.324 12.652 1.00 51.34 115 PRO A C 1
ATOM 908 O O . PRO A 1 115 ? 1.716 11.174 13.487 1.00 51.34 115 PRO A O 1
ATOM 911 N N . TYR A 1 116 ? 1.116 9.085 13.034 1.00 47.22 116 TYR A N 1
ATOM 912 C CA . TYR A 1 116 ? 1.174 8.650 14.434 1.00 47.22 116 TYR A CA 1
ATOM 913 C C . TYR A 1 116 ? 1.423 7.140 14.501 1.00 47.22 116 TYR A C 1
ATOM 915 O O . TYR A 1 116 ? 0.544 6.360 14.144 1.00 47.22 116 TYR A O 1
ATOM 923 N N . LYS A 1 117 ? 2.610 6.768 14.999 1.00 48.66 117 LYS A N 1
ATOM 924 C CA . LYS A 1 117 ? 3.256 5.447 14.890 1.00 48.66 117 LYS A CA 1
ATOM 925 C C . LYS A 1 117 ? 3.729 5.118 13.472 1.00 48.66 117 LYS A C 1
ATOM 927 O O . LYS A 1 117 ? 3.096 4.326 12.789 1.00 48.66 117 LYS A O 1
ATOM 932 N N . THR A 1 118 ? 4.810 5.766 13.038 1.00 52.12 118 THR A N 1
ATOM 933 C CA . THR A 1 118 ? 6.024 5.081 12.545 1.00 52.12 118 THR A CA 1
ATOM 934 C C . THR A 1 118 ? 5.856 3.771 11.775 1.00 52.12 118 THR A C 1
ATOM 936 O O . THR A 1 118 ? 6.546 2.779 11.988 1.00 52.12 118 THR A O 1
ATOM 939 N N . GLN A 1 119 ? 4.907 3.768 10.856 1.00 56.91 119 GLN A N 1
ATOM 940 C CA . GLN A 1 119 ? 4.819 2.788 9.802 1.00 56.91 119 GLN A CA 1
ATOM 941 C C . GLN A 1 119 ? 4.917 3.584 8.524 1.00 56.91 119 GLN A C 1
ATOM 943 O O . GLN A 1 119 ? 3.919 4.135 8.056 1.00 56.91 119 GLN A O 1
ATOM 948 N N . ASP A 1 120 ? 6.121 3.654 7.976 1.00 69.31 120 ASP A N 1
ATOM 949 C CA . ASP A 1 120 ? 6.252 4.160 6.623 1.00 69.31 120 ASP A CA 1
ATOM 950 C C . ASP A 1 120 ? 5.660 3.114 5.679 1.00 69.31 120 ASP A C 1
ATOM 952 O O . ASP A 1 120 ? 5.917 1.903 5.788 1.00 69.31 120 ASP A O 1
ATOM 956 N N . ILE A 1 121 ? 4.775 3.590 4.807 1.00 78.25 121 ILE A N 1
ATOM 957 C CA . ILE A 1 121 ? 4.231 2.794 3.717 1.00 78.25 121 ILE A CA 1
ATOM 958 C C . ILE A 1 121 ? 5.055 3.136 2.489 1.00 78.25 121 ILE A C 1
ATOM 960 O O . ILE A 1 121 ? 5.020 4.276 2.029 1.00 78.25 121 ILE A O 1
ATOM 964 N N . LEU A 1 122 ? 5.762 2.148 1.949 1.00 87.25 122 LEU A N 1
ATOM 965 C CA . LEU A 1 122 ? 6.385 2.267 0.638 1.00 87.25 122 LEU A CA 1
ATOM 966 C C . LEU A 1 122 ? 5.452 1.639 -0.390 1.00 87.25 122 LEU A C 1
ATOM 968 O O . LEU A 1 122 ? 5.097 0.460 -0.286 1.00 87.25 122 LEU A O 1
ATOM 972 N N . ALA A 1 123 ? 5.058 2.417 -1.389 1.00 89.62 123 ALA A N 1
ATOM 973 C CA . ALA A 1 123 ? 4.210 1.943 -2.467 1.00 89.62 123 ALA A CA 1
ATOM 974 C C . ALA A 1 123 ? 4.855 2.228 -3.822 1.00 89.62 123 ALA A C 1
ATOM 976 O O . ALA A 1 123 ? 5.400 3.304 -4.049 1.00 89.62 123 ALA A O 1
ATOM 977 N N . ALA A 1 124 ? 4.757 1.263 -4.735 1.00 92.38 124 ALA A N 1
ATOM 978 C CA . ALA A 1 124 ? 5.077 1.460 -6.143 1.00 92.38 124 ALA A CA 1
ATOM 979 C C . ALA A 1 124 ? 3.799 1.398 -6.968 1.00 92.38 124 ALA A C 1
ATOM 981 O O . ALA A 1 124 ? 2.943 0.535 -6.738 1.00 92.38 124 ALA A O 1
ATOM 982 N N . MET A 1 125 ? 3.687 2.277 -7.956 1.00 93.62 125 MET A N 1
ATOM 983 C CA . MET A 1 125 ? 2.548 2.338 -8.859 1.00 93.62 125 MET A CA 1
ATOM 984 C C . MET A 1 125 ? 2.996 2.404 -10.313 1.00 93.62 125 MET A C 1
ATOM 986 O O . MET A 1 125 ? 3.897 3.156 -10.664 1.00 93.62 125 MET A O 1
ATOM 990 N N . THR A 1 126 ? 2.312 1.667 -11.184 1.00 92.31 126 THR A N 1
ATOM 991 C CA . THR A 1 126 ? 2.441 1.836 -12.638 1.00 92.31 126 THR A CA 1
ATOM 992 C C . THR A 1 126 ? 1.832 3.171 -13.078 1.00 92.31 126 THR A C 1
ATOM 994 O O . THR A 1 126 ? 0.961 3.707 -12.390 1.00 92.31 126 THR A O 1
ATOM 997 N N . PHE A 1 127 ? 2.147 3.636 -14.287 1.00 90.81 127 PHE A N 1
ATOM 998 C CA . PHE A 1 127 ? 1.536 4.842 -14.871 1.00 90.81 127 PHE A CA 1
ATOM 999 C C . PHE A 1 127 ? 0.006 4.779 -15.053 1.00 90.81 127 PHE A C 1
ATOM 1001 O O . PHE A 1 127 ? -0.633 5.825 -15.119 1.00 90.81 127 PHE A O 1
ATOM 1008 N N . ASP A 1 128 ? -0.593 3.583 -15.034 1.00 90.00 128 ASP A N 1
ATOM 1009 C CA . ASP A 1 128 ? -2.053 3.383 -15.020 1.00 90.00 128 ASP A CA 1
ATOM 1010 C C . ASP A 1 128 ? -2.677 3.504 -13.614 1.00 90.00 128 ASP A C 1
ATOM 1012 O O . ASP A 1 128 ? -3.812 3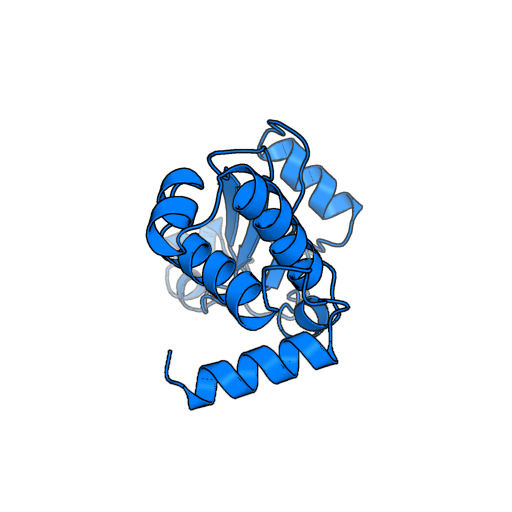.082 -13.384 1.00 90.00 128 ASP A O 1
ATOM 1016 N N . LEU A 1 129 ? -1.922 4.037 -12.647 1.00 89.81 129 LEU A N 1
ATOM 1017 C CA . LEU A 1 129 ? -2.317 4.221 -11.249 1.00 89.81 129 LEU A CA 1
ATOM 1018 C C . LEU A 1 129 ? -2.698 2.917 -10.524 1.00 89.81 129 LEU A C 1
ATOM 1020 O O . LEU A 1 129 ? -3.538 2.905 -9.623 1.00 89.81 129 LEU A O 1
ATOM 1024 N N . ARG A 1 130 ? -2.064 1.802 -10.900 1.00 90.94 130 ARG A N 1
ATOM 1025 C CA . ARG A 1 130 ? -2.193 0.509 -10.217 1.00 90.94 130 ARG A CA 1
ATOM 1026 C C . ARG A 1 130 ? -0.993 0.273 -9.321 1.00 90.94 130 ARG A C 1
ATOM 1028 O O . ARG A 1 130 ? 0.138 0.403 -9.780 1.00 90.94 130 ARG A O 1
ATOM 1035 N N . PHE A 1 131 ? -1.241 -0.126 -8.076 1.00 92.00 131 PHE A N 1
ATOM 1036 C CA . PHE A 1 131 ? -0.175 -0.583 -7.192 1.00 92.00 131 PHE A CA 1
ATOM 1037 C C . PHE A 1 131 ? 0.488 -1.835 -7.771 1.00 92.00 131 PHE A C 1
ATOM 1039 O O . PHE A 1 131 ? -0.182 -2.835 -8.030 1.00 92.00 131 PHE A O 1
ATOM 1046 N N . CYS A 1 132 ? 1.804 -1.776 -7.949 1.00 93.44 132 CYS A N 1
ATOM 1047 C CA . CYS A 1 132 ? 2.638 -2.913 -8.327 1.00 93.44 132 CYS A CA 1
ATOM 1048 C C . CYS A 1 132 ? 3.557 -3.370 -7.192 1.00 93.44 132 CYS A C 1
ATOM 1050 O O . CYS A 1 132 ? 4.042 -4.496 -7.222 1.00 93.44 132 CYS A O 1
ATOM 1052 N N . TYR A 1 133 ? 3.721 -2.551 -6.152 1.00 93.06 133 TYR A N 1
ATOM 1053 C CA . TYR A 1 133 ? 4.351 -2.940 -4.898 1.00 93.06 133 TYR A CA 1
ATOM 1054 C C . TYR A 1 133 ? 3.694 -2.215 -3.726 1.00 93.06 133 TYR A C 1
ATOM 1056 O O . TYR A 1 133 ? 3.257 -1.072 -3.860 1.00 93.06 133 TYR A O 1
ATOM 1064 N N . LEU A 1 134 ? 3.635 -2.878 -2.575 1.00 90.62 134 LEU A N 1
ATOM 1065 C CA . LEU A 1 134 ? 3.173 -2.286 -1.326 1.00 90.62 134 LEU A CA 1
ATOM 1066 C C . LEU A 1 134 ? 3.906 -2.938 -0.158 1.00 90.62 134 LEU A C 1
ATOM 1068 O O . LEU A 1 134 ? 3.941 -4.169 -0.072 1.00 90.62 134 LEU A O 1
ATOM 1072 N N . GLN A 1 135 ? 4.439 -2.119 0.738 1.00 86.81 135 GLN A N 1
ATOM 1073 C CA . GLN A 1 135 ? 5.064 -2.543 1.980 1.00 86.81 135 GLN A CA 1
ATOM 1074 C C . GLN A 1 135 ? 4.672 -1.613 3.121 1.00 86.81 135 GLN A C 1
ATOM 1076 O O . GLN A 1 135 ? 4.581 -0.403 2.947 1.00 86.81 135 GLN A O 1
ATOM 1081 N N . THR A 1 136 ? 4.463 -2.200 4.295 1.00 82.75 136 THR A N 1
ATOM 1082 C CA . THR A 1 136 ? 4.138 -1.501 5.541 1.00 82.75 136 THR A CA 1
ATOM 1083 C C . THR A 1 136 ? 5.076 -1.951 6.650 1.00 82.75 136 THR A C 1
ATOM 1085 O O . THR A 1 136 ? 5.684 -3.022 6.557 1.00 82.75 136 THR A O 1
ATOM 1088 N N . GLY A 1 137 ? 5.143 -1.170 7.728 1.00 73.25 137 GLY A N 1
ATOM 1089 C CA . GLY A 1 137 ? 5.905 -1.548 8.917 1.00 73.25 137 GLY A CA 1
ATOM 1090 C C . GLY A 1 137 ? 7.409 -1.376 8.744 1.00 73.25 137 GLY A C 1
ATOM 1091 O O . GLY A 1 137 ? 8.172 -2.173 9.282 1.00 73.25 137 GLY A O 1
ATOM 1092 N N . CYS A 1 138 ? 7.833 -0.369 7.975 1.00 64.25 138 CYS A N 1
ATOM 1093 C CA . CYS A 1 138 ? 9.181 0.154 8.134 1.00 64.25 138 CYS A CA 1
ATOM 1094 C C . CYS A 1 138 ? 9.267 0.773 9.546 1.00 64.25 138 CYS A C 1
ATOM 1096 O O . CYS A 1 138 ? 8.475 1.669 9.835 1.00 64.25 138 CYS A O 1
ATOM 1098 N N . GLU A 1 139 ? 10.113 0.238 10.435 1.00 57.94 139 GLU A N 1
ATOM 1099 C CA . GLU A 1 139 ? 10.348 0.767 11.782 1.00 57.94 139 GLU A CA 1
ATOM 1100 C C . GLU A 1 139 ? 10.717 2.256 11.784 1.00 57.94 139 GLU A C 1
ATOM 1102 O O . GLU A 1 139 ? 11.318 2.784 10.848 1.00 57.94 139 GLU A O 1
ATOM 1107 N N . ASP A 1 140 ? 10.330 2.887 12.895 1.00 50.81 140 ASP A N 1
ATOM 1108 C CA . ASP A 1 140 ? 10.502 4.280 13.298 1.00 50.81 140 ASP A CA 1
ATOM 1109 C C . ASP A 1 140 ? 11.530 5.100 12.505 1.00 50.81 140 ASP A C 1
ATOM 1111 O O . ASP A 1 140 ? 12.739 4.959 12.679 1.00 50.81 140 ASP A O 1
ATOM 1115 N N . SER A 1 141 ? 11.034 6.080 11.736 1.00 55.16 141 SER A N 1
ATOM 1116 C CA . SER A 1 141 ? 11.837 7.135 11.096 1.00 55.16 141 SER A CA 1
ATOM 1117 C C . SER A 1 141 ? 12.916 6.631 10.137 1.00 55.16 141 SER A C 1
ATOM 1119 O O . SER A 1 141 ? 13.932 7.301 9.940 1.00 55.16 141 SER A O 1
ATOM 1121 N N . ALA A 1 142 ? 12.689 5.470 9.522 1.00 57.38 142 ALA A N 1
ATOM 1122 C CA . ALA A 1 142 ? 13.500 5.027 8.408 1.00 57.38 142 ALA A CA 1
ATOM 1123 C C . ALA A 1 142 ? 13.486 6.112 7.326 1.00 57.38 142 ALA A C 1
ATOM 1125 O O . ALA A 1 142 ? 12.440 6.498 6.810 1.00 57.38 142 ALA A O 1
ATOM 1126 N N . HIS A 1 143 ? 14.664 6.635 6.991 1.00 71.00 143 HIS A N 1
ATOM 1127 C CA . HIS A 1 143 ? 14.799 7.513 5.836 1.00 71.00 143 HIS A CA 1
ATOM 1128 C C . HIS A 1 143 ? 14.250 6.802 4.589 1.00 71.00 143 HIS A C 1
ATOM 1130 O O . HIS A 1 143 ? 14.336 5.576 4.509 1.00 71.00 143 HIS A O 1
ATOM 1136 N N . ASP A 1 144 ? 13.761 7.546 3.590 1.00 75.19 144 ASP A N 1
ATOM 1137 C CA . ASP A 1 144 ? 13.239 6.964 2.339 1.00 75.19 144 ASP A CA 1
ATOM 1138 C C . ASP A 1 144 ? 14.192 5.910 1.742 1.00 75.19 144 ASP A C 1
ATOM 1140 O O . ASP A 1 144 ? 13.761 4.875 1.236 1.00 75.19 144 ASP A O 1
ATOM 1144 N N . GLN A 1 145 ? 15.504 6.130 1.890 1.00 81.44 145 GLN A N 1
ATOM 1145 C CA . GLN A 1 145 ? 16.547 5.184 1.495 1.00 81.44 145 GLN A CA 1
ATOM 1146 C C . GLN A 1 145 ? 16.499 3.855 2.265 1.00 81.44 145 GLN A C 1
ATOM 1148 O O . GLN A 1 145 ? 16.642 2.795 1.671 1.00 81.44 145 GLN A O 1
ATOM 1153 N N . GLN A 1 146 ? 16.279 3.884 3.575 1.00 81.56 146 GLN A N 1
ATOM 1154 C CA . GLN A 1 146 ? 16.191 2.674 4.391 1.00 81.56 146 GLN A CA 1
ATOM 1155 C C . GLN A 1 146 ? 14.907 1.891 4.088 1.00 81.56 146 GLN A C 1
ATOM 1157 O O . GLN A 1 146 ? 14.940 0.663 4.002 1.00 81.56 146 GLN A O 1
ATOM 1162 N N . ALA A 1 147 ? 13.789 2.587 3.858 1.00 80.94 147 ALA A N 1
ATOM 1163 C CA . ALA A 1 147 ? 12.555 1.952 3.398 1.00 80.94 147 ALA A CA 1
ATOM 1164 C C . ALA A 1 147 ? 12.741 1.284 2.025 1.00 80.94 147 ALA A C 1
ATOM 1166 O O . ALA A 1 147 ? 12.263 0.167 1.804 1.00 80.94 147 ALA A O 1
ATOM 1167 N N . TRP A 1 148 ? 13.473 1.945 1.124 1.00 85.69 148 TRP A N 1
ATOM 1168 C CA . TRP A 1 148 ? 13.870 1.398 -0.170 1.00 85.69 148 TRP A CA 1
ATOM 1169 C C . TRP A 1 148 ? 14.739 0.142 -0.036 1.00 85.69 148 TRP A C 1
ATOM 1171 O O . TRP A 1 148 ? 14.425 -0.886 -0.642 1.00 85.69 148 TRP A O 1
ATOM 1181 N N . ASP A 1 149 ? 15.800 0.201 0.769 1.00 87.75 149 ASP A N 1
ATOM 1182 C CA . ASP A 1 149 ? 16.733 -0.912 0.951 1.00 87.75 149 ASP A CA 1
ATOM 1183 C C . ASP A 1 149 ? 16.003 -2.139 1.517 1.00 87.75 149 ASP A C 1
ATOM 1185 O O . ASP A 1 149 ? 16.091 -3.232 0.956 1.00 87.75 149 ASP A O 1
ATOM 1189 N N . TRP A 1 150 ? 15.154 -1.952 2.530 1.00 87.06 150 TRP A N 1
ATOM 1190 C CA . TRP A 1 150 ? 14.323 -3.033 3.067 1.00 87.06 150 TRP A CA 1
ATOM 1191 C C . TRP A 1 150 ? 13.316 -3.600 2.077 1.00 87.06 150 TRP A C 1
ATOM 1193 O O . TRP A 1 150 ? 13.017 -4.795 2.123 1.00 87.06 150 TRP A O 1
ATOM 1203 N N . ALA A 1 151 ? 12.759 -2.773 1.195 1.00 89.38 151 ALA A N 1
ATOM 1204 C CA . ALA A 1 151 ? 11.881 -3.273 0.148 1.00 89.38 151 ALA A CA 1
ATOM 1205 C C . ALA A 1 151 ? 12.637 -4.177 -0.825 1.00 89.38 151 ALA A C 1
ATOM 1207 O O . ALA A 1 151 ? 12.156 -5.262 -1.164 1.00 89.38 151 ALA A O 1
ATOM 1208 N N . ARG A 1 152 ? 13.845 -3.769 -1.224 1.00 90.00 152 ARG A N 1
ATOM 1209 C CA . ARG A 1 152 ? 14.722 -4.537 -2.117 1.00 90.00 152 ARG A CA 1
ATOM 1210 C C . ARG A 1 152 ? 15.224 -5.832 -1.480 1.00 90.00 152 ARG A C 1
ATOM 1212 O O . ARG A 1 152 ? 15.329 -6.831 -2.185 1.00 90.00 152 ARG A O 1
ATOM 1219 N N . GLU A 1 153 ? 15.494 -5.832 -0.176 1.00 90.56 153 GLU A N 1
ATOM 1220 C CA . GLU A 1 153 ? 15.889 -7.029 0.581 1.00 90.56 153 GLU A CA 1
ATOM 1221 C C . GLU A 1 153 ? 14.750 -8.044 0.745 1.00 90.56 153 GLU A C 1
ATOM 1223 O O . GLU A 1 153 ? 15.006 -9.242 0.864 1.00 90.56 153 GLU A O 1
ATOM 1228 N N . ARG A 1 154 ? 13.493 -7.582 0.760 1.00 87.50 154 ARG A N 1
ATOM 1229 C CA . ARG A 1 154 ? 12.320 -8.446 0.927 1.00 87.50 154 ARG A CA 1
ATOM 1230 C C . ARG A 1 154 ? 11.861 -9.061 -0.385 1.00 87.50 154 ARG A C 1
ATOM 1232 O O . ARG A 1 154 ? 12.069 -10.249 -0.617 1.00 87.50 154 ARG A O 1
ATOM 1239 N N . ASP A 1 155 ? 11.150 -8.286 -1.195 1.00 90.62 155 ASP A N 1
ATOM 1240 C CA . ASP A 1 155 ? 10.511 -8.804 -2.402 1.00 90.62 155 ASP A CA 1
ATOM 1241 C C . ASP A 1 155 ? 10.270 -7.755 -3.497 1.00 90.62 155 ASP A C 1
ATOM 1243 O O . ASP A 1 155 ? 9.628 -8.087 -4.491 1.00 90.62 155 ASP A O 1
ATOM 1247 N N . LEU A 1 156 ? 10.794 -6.525 -3.385 1.00 91.75 156 LEU A N 1
ATOM 1248 C CA . LE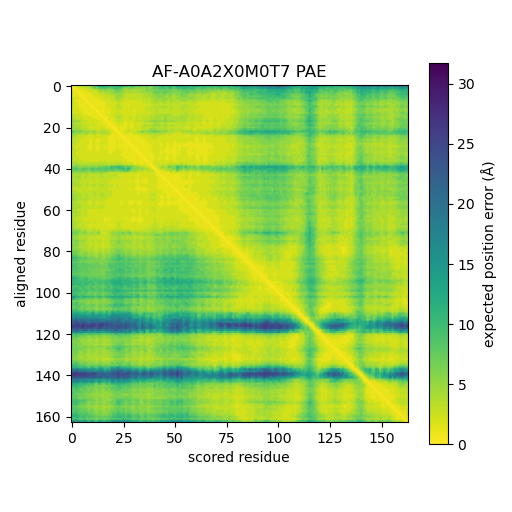U A 1 156 ? 10.760 -5.548 -4.479 1.00 91.75 156 LEU A CA 1
ATOM 1249 C C . LEU A 1 156 ? 11.803 -5.895 -5.546 1.00 91.75 156 LEU A C 1
ATOM 1251 O O . LEU A 1 156 ? 13.013 -5.748 -5.352 1.00 91.75 156 LEU A O 1
ATOM 1255 N N . LEU A 1 157 ? 11.327 -6.276 -6.723 1.00 92.12 157 LEU A N 1
ATOM 1256 C CA . LEU A 1 157 ? 12.122 -6.612 -7.891 1.00 92.12 157 LEU A CA 1
ATOM 1257 C C . LEU A 1 157 ? 12.073 -5.463 -8.898 1.00 92.12 157 LEU A C 1
ATOM 1259 O O . LEU A 1 157 ? 11.016 -5.106 -9.409 1.00 92.12 157 LEU A O 1
ATOM 1263 N N . ILE A 1 158 ? 13.244 -4.915 -9.216 1.00 91.06 158 ILE A N 1
ATOM 1264 C CA . ILE A 1 158 ? 13.430 -4.021 -10.359 1.00 91.06 158 ILE A CA 1
ATOM 1265 C C . ILE A 1 158 ? 13.930 -4.878 -11.527 1.00 91.06 158 ILE A C 1
ATOM 1267 O O . ILE A 1 158 ? 15.020 -5.450 -11.410 1.00 91.06 158 ILE A O 1
ATOM 1271 N N . PRO A 1 159 ? 13.152 -5.030 -12.615 1.00 92.69 159 PRO A N 1
ATOM 1272 C CA . PRO A 1 159 ? 13.575 -5.823 -13.761 1.00 92.69 159 PRO A CA 1
ATOM 1273 C C . PRO A 1 159 ? 14.834 -5.262 -14.423 1.00 92.69 159 PRO A C 1
ATOM 1275 O O . PRO A 1 159 ? 15.058 -4.051 -14.441 1.00 92.69 159 PRO A O 1
ATOM 1278 N N . GLU A 1 160 ? 15.640 -6.142 -15.014 1.00 91.38 160 GLU A N 1
ATOM 1279 C CA . GLU A 1 160 ? 16.850 -5.736 -15.727 1.00 91.38 160 GLU A CA 1
ATOM 1280 C C . GLU A 1 160 ? 16.526 -4.731 -16.845 1.00 91.38 160 GLU A C 1
ATOM 1282 O O . GLU A 1 160 ? 15.573 -4.896 -17.608 1.00 91.38 160 GLU A O 1
ATOM 1287 N N . GLY A 1 161 ? 17.311 -3.654 -16.915 1.00 90.56 161 GLY A N 1
ATOM 1288 C CA . GLY A 1 161 ? 17.125 -2.586 -17.897 1.00 90.56 161 GLY A CA 1
ATOM 1289 C C . GLY A 1 161 ? 15.940 -1.652 -17.627 1.00 90.56 161 GLY A C 1
ATOM 1290 O O . GLY A 1 161 ? 15.725 -0.735 -18.422 1.00 90.56 161 GLY A O 1
ATOM 1291 N N . LYS A 1 162 ? 15.198 -1.845 -16.527 1.00 91.31 162 LYS A N 1
ATOM 1292 C CA . LYS A 1 162 ? 14.084 -0.989 -16.093 1.00 91.31 162 LYS A CA 1
ATOM 1293 C C . LYS A 1 162 ? 14.419 -0.210 -14.820 1.00 91.31 162 LYS A C 1
ATOM 1295 O O . LYS A 1 162 ? 15.379 -0.530 -14.121 1.00 91.31 162 LYS A O 1
ATOM 1300 N N . TYR A 1 163 ? 13.615 0.813 -14.539 1.00 84.12 163 TYR A N 1
ATOM 1301 C CA . TYR A 1 163 ? 13.619 1.571 -13.284 1.00 84.12 163 TYR A CA 1
ATOM 1302 C C . TYR A 1 163 ? 12.231 2.127 -12.952 1.00 84.12 163 TYR A C 1
ATOM 1304 O O . TYR A 1 163 ? 11.336 2.110 -13.832 1.00 84.12 163 TYR A O 1
#

Secondary structure (DSSP, 8-state):
--HHHHHHHHHHHHHHS----BTTB-HHHHHHHHHHHHHHT--HHHHHHHHT--HHHHHHHHHHHHHHHHTSHHHHHH-----TTPPPPHHHHTSHHHHHHHTT--EEEEEEE-SSS--EEEEEEETTS-EEEEEEEE-TT--HHHHHHHHHHHT----TT--

Organism: NCBI:txid796604

InterPro domains:
  IPR045249 Putative nuclease HARBI1-like [PTHR22930] (16-163)
  IPR058353 Domain of unknown function DUF8040 [PF26138] (18-69)

Solvent-accessible surface area (backbone atoms only — not comparable to full-atom values): 9391 Å² total; per-residue (Å²): 133,55,73,68,58,50,54,54,49,52,54,52,47,57,73,42,33,91,77,67,62,53,101,89,44,50,54,67,53,47,50,48,54,40,54,55,30,72,73,69,74,54,54,60,65,57,50,13,64,75,70,74,40,53,56,70,57,41,68,54,43,42,60,52,51,50,47,47,48,59,77,21,60,52,31,68,72,68,36,58,66,72,52,67,85,54,72,49,49,64,87,30,61,77,34,69,80,38,26,74,80,43,55,45,32,54,50,51,74,51,74,47,80,43,95,77,77,47,29,37,33,43,37,27,28,30,88,86,75,42,52,28,39,71,46,69,68,38,60,71,81,56,49,72,65,53,48,49,51,54,37,54,73,69,78,55,72,76,35,78,88,45,82

Foldseek 3Di:
DDPVVLVVVLVVLVVWFPDQADPPGGSSRLVVLQVVCVVPLDDLVVSCVVSVHDSVVSVPRNQVVVCRCQVICVCVVQQAADEQPQAADCVQCVDPVRCVPAVQEFWDWDWDDRPPDAWIWIFTAGPVRGTNDIDIDPGHPQDPVSVVVVCVVPDDDAYPPHD

Sequence (163 aa):
MTPACSSIFVKKVLLHTEIVPSKHVTVEEKLAMLLYWLRGAESYRKIGEVFQRSLDTVTRHLPETLGLLVHSDLRKRYVVQPTADTPTSSIITDKPRFARYFGNCIGAIDGTHAPYKTQDILAAMTFDLRFCYLQTGCEDSAHDQQAWDWARERDLLIPEGKY

Radius of gyration: 17.98 Å; Cα contacts (8 Å, |Δi|>4): 207; chains: 1; bounding box: 40×31×49 Å

Nearest PDB structures (foldseek):
  7rcb-assembly1_A  TM=7.349E-01  e=2.839E+00  Homo sapiens
  1h7u-assembly1_A  TM=5.737E-01  e=1.944E+00  Homo sapiens
  7rcb-assembly1_B  TM=7.397E-01  e=4.416E+00  Homo sapiens
  7rck-assembly1_B  TM=7.320E-01  e=4.704E+00  Homo sapiens
  1ea6-assembly2_B  TM=5.821E-01  e=2.665E+00  Homo sapiens

Mean predicted aligned error: 5.82 Å

pLDDT: mean 87.84, std 10.59, range [47.22, 97.19]